Protein AF-A0A7U6Y759-F1 (afdb_monomer)

pLDDT: mean 89.54, std 17.44, range [40.69, 98.81]

Radius of gyration: 24.82 Å; Cα contacts (8 Å, |Δi|>4): 149; chains: 1; bounding box: 99×31×40 Å

Secondary structure (DSSP, 8-state):
---------S-----------------HHHHHHHHHHHHHHHHHHHHHHHHHHTTSS---HHHHHHHHHHHHHHTTHHHHT--TT-TT-TT--B-THHHHSHHHHHHHHHHHHHHHHHHHHHHHTT-HHHHHHHHHHHHHHHHHHHHHHB--

Nearest PDB structures (foldseek):
  5jua-assembly1_A  TM=9.247E-01  e=4.746E-09  Achromobacter xylosoxidans
  5jli-assembly1_A  TM=9.250E-01  e=5.503E-09  Achromobacter xylosoxidans
  2j8w-assembly1_A  TM=9.504E-01  e=2.670E-08  Rubrivivax gelatinosus
  1mqv-assembly1_A  TM=7.682E-01  e=1.341E-05  Rhodopseudomonas palustris
  1mqv-assembly2_B  TM=7.771E-01  e=1.716E-05  Rhodopseudomonas palustris

Solvent-accessible surface area (backbone atoms only — not comparable to full-atom values): 8706 Å² total; per-residue (Å²): 132,90,80,80,87,82,93,79,88,75,90,85,78,97,76,79,79,76,79,64,79,76,70,75,75,72,52,56,66,58,46,48,52,51,34,52,49,54,54,48,52,42,47,67,26,45,47,58,56,44,31,36,54,71,71,76,35,92,74,55,52,68,58,41,23,55,27,19,53,51,27,40,68,49,40,72,52,68,61,66,54,63,55,89,93,55,66,78,35,81,96,56,52,59,39,61,50,46,76,78,36,50,67,61,45,49,51,42,44,50,50,29,35,54,29,34,40,56,27,17,52,24,19,65,70,53,33,64,68,50,30,42,66,29,43,59,55,30,53,48,30,52,48,60,43,37,73,73,32,36,60,133

Sequence (152 aa):
MRRSLKAALAASLLAAIASAPAQAQQKPDEVLALRKGVFQVIKSSFGPMAGFADGKVQLDAARIAVLGARLSAVAPMAGEVFPAGSEKVEGSKAKPEIWSKPDDFKAKMTAFQTAAAKLADAAKAGNLDGVKAAVPDVGKACKACHDDFKEK

Mean predicted aligned error: 8.56 Å

Structure (mmCIF, N/CA/C/O backbone):
data_AF-A0A7U6Y759-F1
#
_entry.id   AF-A0A7U6Y759-F1
#
loop_
_atom_site.group_PDB
_atom_site.id
_atom_site.type_symbol
_atom_site.label_atom_id
_atom_site.label_alt_id
_atom_site.label_comp_id
_atom_site.label_asym_id
_atom_site.label_entity_id
_atom_site.label_seq_id
_atom_site.pdbx_PDB_ins_code
_atom_site.Cartn_x
_atom_site.Cartn_y
_atom_site.Cartn_z
_atom_site.occupancy
_atom_site.B_iso_or_equiv
_atom_site.auth_seq_id
_atom_site.auth_comp_id
_atom_site.auth_asym_id
_atom_site.auth_atom_id
_atom_site.pdbx_PDB_model_num
ATOM 1 N N . MET A 1 1 ? 79.859 -17.947 -15.661 1.00 40.69 1 MET A N 1
ATOM 2 C CA . MET A 1 1 ? 78.907 -16.915 -16.141 1.00 40.69 1 MET A CA 1
ATOM 3 C C . MET A 1 1 ? 77.611 -17.629 -16.510 1.00 40.69 1 MET A C 1
ATOM 5 O O . MET A 1 1 ? 77.650 -18.484 -17.374 1.00 40.69 1 MET A O 1
ATOM 9 N N . ARG A 1 2 ? 76.561 -17.554 -15.674 1.00 48.16 2 ARG A N 1
ATOM 10 C CA . ARG A 1 2 ? 75.369 -16.693 -15.887 1.00 48.16 2 ARG A CA 1
ATOM 11 C C . ARG A 1 2 ? 74.810 -16.913 -17.306 1.00 48.16 2 ARG A C 1
ATOM 13 O O . ARG A 1 2 ? 75.434 -16.457 -18.249 1.00 48.16 2 ARG A O 1
ATOM 20 N N . ARG A 1 3 ? 73.678 -17.583 -17.533 1.00 49.34 3 ARG A N 1
ATOM 21 C CA . ARG A 1 3 ? 72.304 -17.267 -17.085 1.00 49.34 3 ARG A CA 1
ATOM 22 C C . ARG A 1 3 ? 71.480 -18.567 -17.219 1.00 49.34 3 ARG A C 1
ATOM 24 O O . ARG A 1 3 ? 71.351 -19.078 -18.319 1.00 49.34 3 ARG A O 1
ATOM 31 N N . SER A 1 4 ? 71.147 -19.288 -16.152 1.00 47.22 4 SER A N 1
ATOM 32 C CA . SER A 1 4 ? 69.980 -19.088 -15.277 1.00 47.22 4 SER A CA 1
ATOM 33 C C . SER A 1 4 ? 68.654 -18.914 -16.024 1.00 47.22 4 SER A C 1
ATOM 35 O O . SER A 1 4 ? 68.396 -17.843 -16.562 1.00 47.22 4 SER A O 1
ATOM 37 N N . LEU A 1 5 ? 67.838 -19.973 -15.939 1.00 54.25 5 LEU A N 1
ATOM 38 C CA . LEU A 1 5 ? 66.380 -19.994 -15.782 1.00 54.25 5 LEU A CA 1
ATOM 39 C C . LEU A 1 5 ? 65.560 -19.092 -16.714 1.00 54.25 5 LEU A C 1
ATOM 41 O O . LEU A 1 5 ? 65.549 -17.877 -16.538 1.00 54.25 5 LEU A O 1
ATOM 45 N N . LYS A 1 6 ? 64.756 -19.724 -17.581 1.00 42.53 6 LYS A N 1
ATOM 46 C CA . LYS A 1 6 ? 63.322 -19.420 -17.806 1.00 42.53 6 LYS A CA 1
ATOM 47 C C . LYS A 1 6 ? 62.734 -20.376 -18.856 1.00 42.53 6 LYS A C 1
ATOM 49 O O . LYS A 1 6 ? 62.233 -19.972 -19.897 1.00 42.53 6 LYS A O 1
ATOM 54 N N . ALA A 1 7 ? 62.805 -21.672 -18.563 1.00 50.38 7 ALA A N 1
ATOM 55 C CA . ALA A 1 7 ? 61.869 -22.644 -19.113 1.00 50.38 7 ALA A CA 1
ATOM 56 C C . ALA A 1 7 ? 60.654 -22.653 -18.176 1.00 50.38 7 ALA A C 1
ATOM 58 O O . ALA A 1 7 ? 60.738 -23.253 -17.113 1.00 50.38 7 ALA A O 1
ATOM 59 N N . ALA A 1 8 ? 59.621 -21.871 -18.507 1.00 50.75 8 ALA A N 1
ATOM 60 C CA . ALA A 1 8 ? 58.241 -21.943 -17.996 1.00 50.75 8 ALA A CA 1
ATOM 61 C C . ALA A 1 8 ? 57.543 -20.598 -18.258 1.00 50.75 8 ALA A C 1
ATOM 63 O O . ALA A 1 8 ? 57.490 -19.735 -17.386 1.00 50.75 8 ALA A O 1
ATOM 64 N N . LEU A 1 9 ? 57.031 -20.393 -19.471 1.00 47.44 9 LEU A N 1
ATOM 65 C CA . LEU A 1 9 ? 55.961 -19.415 -19.698 1.00 47.44 9 LEU A CA 1
ATOM 66 C C . LEU A 1 9 ? 55.103 -19.834 -20.898 1.00 47.44 9 LEU A C 1
ATOM 68 O O . LEU A 1 9 ? 54.843 -19.062 -21.812 1.00 47.44 9 LEU A O 1
ATOM 72 N N . ALA A 1 10 ? 54.701 -21.103 -20.902 1.00 51.41 10 ALA A N 1
ATOM 73 C CA . ALA A 1 10 ? 53.591 -21.591 -21.702 1.00 51.41 10 ALA A CA 1
ATOM 74 C C . ALA A 1 10 ? 52.491 -22.017 -20.723 1.00 51.41 10 ALA A C 1
ATOM 76 O O . ALA A 1 10 ? 52.774 -22.729 -19.764 1.00 51.41 10 ALA A O 1
ATOM 77 N N . ALA A 1 11 ? 51.263 -21.565 -20.983 1.00 51.69 11 ALA A N 1
ATOM 78 C CA . ALA A 1 11 ? 50.033 -21.886 -20.259 1.00 51.69 11 ALA A CA 1
ATOM 79 C C . ALA A 1 11 ? 49.916 -21.312 -18.834 1.00 51.69 11 ALA A C 1
ATOM 81 O O . ALA A 1 11 ? 50.161 -21.980 -17.834 1.00 51.69 11 ALA A O 1
ATOM 82 N N . SER A 1 12 ? 49.438 -20.073 -18.718 1.00 49.69 12 SER A N 1
ATOM 83 C CA . SER A 1 12 ? 48.828 -19.601 -17.471 1.00 49.69 12 SER A CA 1
ATOM 84 C C . SER A 1 12 ? 47.677 -18.638 -17.764 1.00 49.69 12 SER A C 1
ATOM 86 O O . SER A 1 12 ? 47.889 -17.474 -18.081 1.00 49.69 12 SER A O 1
ATOM 88 N N . LEU A 1 13 ? 46.466 -19.184 -17.615 1.00 52.00 13 LEU A N 1
ATOM 89 C CA . LEU A 1 13 ? 45.195 -18.511 -17.335 1.00 52.00 13 LEU A CA 1
ATOM 90 C C . LEU A 1 13 ? 44.494 -17.738 -18.472 1.00 52.00 13 LEU A C 1
ATOM 92 O O . LEU A 1 13 ? 44.206 -16.550 -18.365 1.00 52.00 13 LEU A O 1
ATOM 96 N N . LEU A 1 14 ? 44.006 -18.490 -19.466 1.00 52.94 14 LEU A N 1
ATOM 97 C CA . LEU A 1 14 ? 42.590 -18.359 -19.833 1.00 52.94 14 LEU A CA 1
ATOM 98 C C . LEU A 1 14 ? 41.749 -18.991 -18.710 1.00 52.94 14 LEU A C 1
ATOM 100 O O . LEU A 1 14 ? 41.559 -20.201 -18.722 1.00 52.94 14 LEU A O 1
ATOM 104 N N . ALA A 1 15 ? 41.292 -18.208 -17.730 1.00 54.22 15 ALA A N 1
ATOM 105 C CA . ALA A 1 15 ? 40.165 -18.559 -16.849 1.00 54.22 15 ALA A CA 1
ATOM 106 C C . ALA A 1 15 ? 39.832 -17.386 -15.912 1.00 54.22 15 ALA A C 1
ATOM 108 O O . ALA A 1 15 ? 40.016 -17.456 -14.702 1.00 54.22 15 ALA A O 1
ATOM 109 N N . ALA A 1 16 ? 39.335 -16.291 -16.476 1.00 51.22 16 ALA A N 1
ATOM 110 C CA . ALA A 1 16 ? 38.547 -15.325 -15.719 1.00 51.22 16 ALA A CA 1
ATOM 111 C C . ALA A 1 16 ? 37.234 -15.092 -16.467 1.00 51.22 16 ALA A C 1
ATOM 113 O O . ALA A 1 16 ? 36.881 -13.975 -16.830 1.00 51.22 16 ALA A O 1
ATOM 114 N N . ILE A 1 17 ? 36.515 -16.185 -16.740 1.00 57.31 17 ILE A N 1
ATOM 115 C CA . ILE A 1 17 ? 35.074 -16.078 -16.936 1.00 57.31 17 ILE A CA 1
ATOM 116 C C . ILE A 1 17 ? 34.565 -15.769 -15.538 1.00 57.31 17 ILE A C 1
ATOM 118 O O . ILE A 1 17 ? 34.546 -16.646 -14.677 1.00 57.31 17 ILE A O 1
ATOM 122 N N . ALA A 1 18 ? 34.290 -14.494 -15.285 1.00 51.53 18 ALA A N 1
ATOM 123 C CA . ALA A 1 18 ? 33.624 -14.069 -14.077 1.00 51.53 18 ALA A CA 1
ATOM 124 C C . ALA A 1 18 ? 32.368 -14.930 -13.922 1.00 51.53 18 ALA A C 1
ATOM 126 O O . ALA A 1 18 ? 31.414 -14.802 -14.689 1.00 51.53 18 ALA A O 1
ATOM 127 N N . SER A 1 19 ? 32.378 -15.827 -12.941 1.00 51.31 19 SER A N 1
ATOM 128 C CA . SER A 1 19 ? 31.174 -16.406 -12.373 1.00 51.31 19 SER A CA 1
ATOM 129 C C . SER A 1 19 ? 30.453 -15.262 -11.664 1.00 51.31 19 SER A C 1
ATOM 131 O O . SER A 1 19 ? 30.490 -15.127 -10.444 1.00 51.31 19 SER A O 1
ATOM 133 N N . ALA A 1 20 ? 29.817 -14.387 -12.450 1.00 52.94 20 ALA A N 1
ATOM 134 C CA . ALA A 1 20 ? 28.669 -13.665 -11.947 1.00 52.94 20 ALA A CA 1
ATOM 135 C C . ALA A 1 20 ? 27.734 -14.750 -11.401 1.00 52.94 20 ALA A C 1
ATOM 137 O O . ALA A 1 20 ? 27.512 -15.746 -12.104 1.00 52.94 20 ALA A O 1
ATOM 138 N N . PRO A 1 21 ? 27.240 -14.640 -10.157 1.00 47.56 21 PRO A N 1
ATOM 139 C CA . PRO A 1 21 ? 26.191 -15.538 -9.729 1.00 47.56 21 PRO A CA 1
ATOM 140 C C . PRO A 1 21 ? 25.096 -15.396 -10.779 1.00 47.56 21 PRO A C 1
ATOM 142 O O . PRO A 1 21 ? 24.590 -14.298 -11.012 1.00 47.56 21 PRO A O 1
ATOM 145 N N . ALA A 1 22 ? 24.794 -16.489 -11.475 1.00 45.03 22 ALA A N 1
ATOM 146 C CA . ALA A 1 22 ? 23.586 -16.574 -12.258 1.00 45.03 22 ALA A CA 1
ATOM 147 C C . ALA A 1 22 ? 22.454 -16.427 -11.241 1.00 45.03 22 ALA A C 1
ATOM 149 O O . ALA A 1 22 ? 22.015 -17.407 -10.642 1.00 45.03 22 ALA A O 1
ATOM 150 N N . GLN A 1 23 ? 22.025 -15.190 -10.970 1.00 51.03 23 GLN A N 1
ATOM 151 C CA . GLN A 1 23 ? 20.678 -14.961 -10.487 1.00 51.03 23 GLN A CA 1
ATOM 152 C C . GLN A 1 23 ? 19.828 -15.635 -11.547 1.00 51.03 23 GLN A C 1
ATOM 154 O O . GLN A 1 23 ? 19.795 -15.167 -12.683 1.00 51.03 23 GLN A O 1
ATOM 159 N N . ALA A 1 24 ? 19.283 -16.808 -11.224 1.00 57.31 24 ALA A N 1
ATOM 160 C CA . ALA A 1 24 ? 18.374 -17.505 -12.107 1.00 57.31 24 ALA A CA 1
ATOM 161 C C . ALA A 1 24 ? 17.326 -16.470 -12.515 1.00 57.31 24 ALA A C 1
ATOM 163 O O . ALA A 1 24 ? 16.571 -15.996 -11.664 1.00 57.31 24 ALA A O 1
ATOM 164 N N . GLN A 1 25 ? 17.386 -16.023 -13.772 1.00 66.06 25 GLN A N 1
ATOM 165 C CA . GLN A 1 25 ? 16.494 -14.999 -14.288 1.00 66.06 25 GLN A CA 1
ATOM 166 C C . GLN A 1 25 ? 15.090 -15.562 -14.077 1.00 66.06 25 GLN A C 1
ATOM 168 O O . GLN A 1 25 ? 14.756 -16.589 -14.675 1.00 66.06 25 GLN A O 1
ATOM 173 N N . GLN A 1 26 ? 14.319 -14.981 -13.150 1.00 75.69 26 GLN A N 1
ATOM 174 C CA . GLN A 1 26 ? 12.981 -15.488 -12.857 1.00 75.69 26 GLN A CA 1
ATOM 175 C C . GLN A 1 26 ? 12.198 -15.539 -14.161 1.00 75.69 26 GLN A C 1
ATOM 177 O O . GLN A 1 26 ? 12.278 -14.607 -14.971 1.00 75.69 26 GLN A O 1
ATOM 182 N N . LYS A 1 27 ? 11.461 -16.630 -14.382 1.00 88.56 27 LYS A N 1
ATOM 183 C CA . LYS A 1 27 ? 10.707 -16.739 -15.625 1.00 88.56 27 LYS A CA 1
ATOM 184 C C . LYS A 1 27 ? 9.655 -15.619 -15.672 1.00 88.56 27 LYS A C 1
ATOM 186 O O . LYS A 1 27 ? 9.084 -15.284 -14.629 1.00 88.56 27 LYS A O 1
ATOM 191 N N . PRO A 1 28 ? 9.392 -15.000 -16.838 1.00 90.81 28 PRO A N 1
ATOM 192 C CA . PRO A 1 28 ? 8.452 -13.880 -16.927 1.00 90.81 28 PRO A CA 1
ATOM 193 C C . PRO A 1 28 ? 7.060 -14.177 -16.341 1.00 90.81 28 PRO A C 1
ATOM 195 O O . PRO A 1 28 ? 6.452 -13.307 -15.717 1.00 90.81 28 PRO A O 1
ATOM 198 N N . ASP A 1 29 ? 6.573 -15.408 -16.492 1.00 92.62 29 ASP A N 1
ATOM 199 C CA . ASP A 1 29 ? 5.314 -15.894 -15.923 1.00 92.62 29 ASP A CA 1
ATOM 200 C C . ASP A 1 29 ? 5.347 -15.971 -14.389 1.00 92.62 29 ASP A C 1
ATOM 202 O O . ASP A 1 29 ? 4.395 -15.539 -13.736 1.00 92.62 29 ASP A O 1
ATOM 206 N N . GLU A 1 30 ? 6.454 -16.429 -13.800 1.00 94.81 30 GLU A N 1
ATOM 207 C CA . GLU A 1 30 ? 6.662 -16.443 -12.346 1.00 94.81 30 GLU A CA 1
ATOM 208 C C . GLU A 1 30 ? 6.689 -15.014 -11.773 1.00 94.81 30 GLU A C 1
ATOM 210 O O . GLU A 1 30 ? 6.051 -14.741 -10.751 1.00 94.81 30 GLU A O 1
ATOM 215 N N . VAL A 1 31 ? 7.348 -14.073 -12.463 1.00 95.62 31 VAL A N 1
ATOM 216 C CA . VAL A 1 31 ? 7.357 -12.647 -12.082 1.00 95.62 31 VAL A CA 1
ATOM 217 C C . VAL A 1 31 ? 5.944 -12.067 -12.118 1.00 95.62 31 VAL A C 1
ATOM 219 O O . VAL A 1 31 ? 5.517 -11.390 -11.177 1.00 95.62 31 VAL A O 1
ATOM 222 N N . LEU A 1 32 ? 5.189 -12.342 -13.187 1.00 96.75 32 LEU A N 1
ATOM 223 C CA . LEU A 1 32 ? 3.812 -11.873 -13.317 1.00 96.75 32 LEU A CA 1
ATOM 224 C C . LEU A 1 32 ? 2.914 -12.435 -12.213 1.00 96.75 32 LEU A C 1
ATOM 226 O O . LEU A 1 32 ? 2.118 -11.690 -11.629 1.00 96.75 32 LEU A O 1
ATOM 230 N N . ALA A 1 33 ? 3.029 -13.737 -11.947 1.00 97.19 33 ALA A N 1
ATOM 231 C CA . ALA A 1 33 ? 2.245 -14.435 -10.941 1.00 97.19 33 ALA A CA 1
ATOM 232 C C . ALA A 1 33 ? 2.517 -13.869 -9.545 1.00 97.19 33 ALA A C 1
ATOM 234 O O . ALA A 1 33 ? 1.572 -13.519 -8.835 1.00 97.19 33 ALA A O 1
ATOM 235 N N . LEU A 1 34 ? 3.791 -13.691 -9.183 1.00 97.00 34 LEU A N 1
ATOM 236 C CA . LEU A 1 34 ? 4.181 -13.124 -7.895 1.00 97.00 34 LEU A CA 1
ATOM 237 C C . LEU A 1 34 ? 3.674 -11.685 -7.737 1.00 97.00 34 LEU A C 1
ATOM 239 O O . LEU A 1 34 ? 3.031 -11.368 -6.734 1.00 97.00 34 LEU A O 1
ATOM 243 N N . ARG A 1 35 ? 3.878 -10.831 -8.750 1.00 97.19 35 ARG A N 1
ATOM 244 C CA . ARG A 1 35 ? 3.386 -9.444 -8.754 1.00 97.19 35 ARG A CA 1
ATOM 245 C C . ARG A 1 35 ? 1.878 -9.388 -8.534 1.00 97.19 35 ARG A C 1
ATOM 247 O O . ARG A 1 35 ? 1.406 -8.691 -7.636 1.00 97.19 35 ARG A O 1
ATOM 254 N N . LYS A 1 36 ? 1.107 -10.138 -9.328 1.00 97.69 36 LYS A N 1
ATOM 255 C CA . LYS A 1 36 ? -0.359 -10.185 -9.205 1.00 97.69 36 LYS A CA 1
ATOM 256 C C . LYS A 1 36 ? -0.791 -10.744 -7.851 1.00 97.69 36 LYS A C 1
ATOM 258 O O . LYS A 1 36 ? -1.707 -10.190 -7.251 1.00 97.69 36 LYS A O 1
ATOM 263 N N . GLY A 1 37 ? -0.122 -11.783 -7.355 1.00 98.38 37 GLY A N 1
ATOM 264 C CA . GLY A 1 37 ? -0.398 -12.392 -6.056 1.00 98.38 37 GLY A CA 1
ATOM 265 C C . GLY A 1 37 ? -0.234 -11.405 -4.901 1.00 98.38 37 GLY A C 1
ATOM 266 O O . GLY A 1 37 ? -1.172 -11.205 -4.130 1.00 98.38 37 GLY A O 1
ATOM 267 N N . VAL A 1 38 ? 0.911 -10.721 -4.828 1.00 98.50 38 VAL A N 1
ATOM 268 C CA . VAL A 1 38 ? 1.195 -9.715 -3.789 1.00 98.50 38 VAL A CA 1
ATOM 269 C C . VAL A 1 38 ? 0.148 -8.599 -3.802 1.00 98.50 38 VAL A C 1
ATOM 271 O O . VAL A 1 38 ? -0.482 -8.328 -2.776 1.00 98.50 38 VAL A O 1
ATOM 274 N N . PHE A 1 39 ? -0.133 -8.002 -4.965 1.00 98.56 39 PHE A N 1
ATOM 275 C CA . PHE A 1 39 ? -1.144 -6.943 -5.055 1.00 98.56 39 PHE A CA 1
ATOM 276 C C . PHE A 1 39 ? -2.574 -7.437 -4.804 1.00 98.56 39 PHE A C 1
ATOM 278 O O . PHE A 1 39 ? -3.397 -6.679 -4.287 1.00 98.56 39 PHE A O 1
ATOM 285 N N . GLN A 1 40 ? -2.884 -8.699 -5.104 1.00 98.56 40 GLN A N 1
ATOM 286 C CA . GLN A 1 40 ? -4.179 -9.290 -4.777 1.00 98.56 40 GLN A CA 1
ATOM 287 C C . GLN A 1 40 ? -4.356 -9.442 -3.261 1.00 98.56 40 GLN A C 1
ATOM 289 O O . GLN A 1 40 ? -5.425 -9.119 -2.738 1.00 98.56 40 GLN A O 1
ATOM 294 N N . VAL A 1 41 ? -3.314 -9.861 -2.535 1.00 98.56 41 VAL A N 1
ATOM 295 C CA . VAL A 1 41 ? -3.345 -9.932 -1.065 1.00 98.56 41 VAL A CA 1
ATOM 296 C C . VAL A 1 41 ? -3.490 -8.534 -0.462 1.00 98.56 41 VAL A C 1
ATOM 298 O O . VAL A 1 41 ? -4.373 -8.341 0.380 1.00 98.56 41 VAL A O 1
ATOM 301 N N . ILE A 1 42 ? -2.723 -7.548 -0.947 1.00 98.75 42 ILE A N 1
ATOM 302 C CA . ILE A 1 42 ? -2.859 -6.131 -0.557 1.00 98.75 42 ILE A CA 1
ATOM 303 C C . ILE A 1 42 ? -4.306 -5.667 -0.746 1.00 98.75 42 ILE A C 1
ATOM 305 O O . ILE A 1 42 ? -4.937 -5.202 0.204 1.00 98.75 42 ILE A O 1
ATOM 309 N N . LYS A 1 43 ? -4.870 -5.859 -1.945 1.00 98.62 43 LYS A N 1
ATOM 31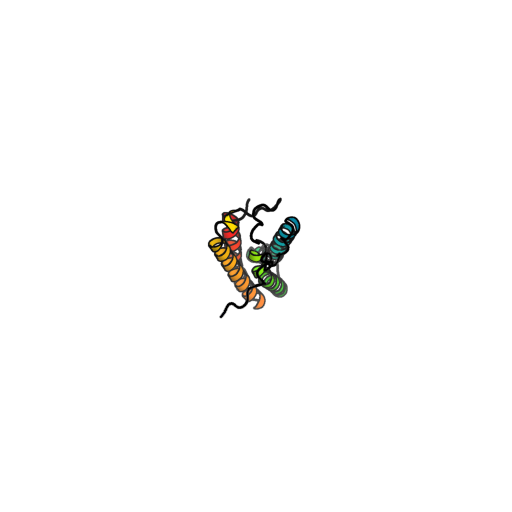0 C CA . LYS A 1 43 ? -6.248 -5.470 -2.271 1.00 98.62 43 LYS A CA 1
ATOM 311 C C . LYS A 1 43 ? -7.267 -6.152 -1.358 1.00 98.62 43 LYS A C 1
ATOM 313 O O . LYS A 1 43 ? -8.179 -5.490 -0.873 1.00 98.62 43 LYS A O 1
ATOM 318 N N . SER A 1 44 ? -7.123 -7.455 -1.122 1.00 98.56 44 SER A N 1
ATOM 319 C CA . SER A 1 44 ? -8.053 -8.226 -0.284 1.00 98.56 44 SER A CA 1
ATOM 320 C C . SER A 1 44 ? -7.990 -7.845 1.199 1.00 98.56 44 SER A C 1
ATOM 322 O O . SER A 1 44 ? -8.981 -7.994 1.911 1.00 98.56 44 SER A O 1
ATOM 324 N N . SER A 1 45 ? -6.845 -7.330 1.653 1.00 98.69 45 SER A N 1
ATOM 325 C CA . SER A 1 45 ? -6.643 -6.875 3.029 1.00 98.69 45 SER A CA 1
ATOM 326 C C . SER A 1 45 ? -7.157 -5.446 3.212 1.00 98.69 45 SER A C 1
ATOM 328 O O . SER A 1 45 ? -7.911 -5.168 4.138 1.00 98.69 45 SER A O 1
ATOM 330 N N . PHE A 1 46 ? -6.812 -4.545 2.291 1.00 98.81 46 PHE A N 1
ATOM 331 C CA . PHE A 1 46 ? -7.201 -3.137 2.354 1.00 98.81 46 PHE A CA 1
ATOM 332 C C . PHE A 1 46 ? -8.671 -2.889 1.990 1.00 98.81 46 PHE A C 1
ATOM 334 O O . PHE A 1 46 ? -9.347 -2.115 2.662 1.00 98.81 46 PHE A O 1
ATOM 341 N N . GLY A 1 47 ? -9.185 -3.551 0.950 1.00 98.62 47 GLY A N 1
ATOM 342 C CA . GLY A 1 47 ? -10.510 -3.285 0.381 1.00 98.62 47 GLY A CA 1
ATOM 343 C C . GLY A 1 47 ? -11.658 -3.289 1.399 1.00 98.62 47 GLY A C 1
ATOM 344 O O . GLY A 1 47 ? -12.427 -2.329 1.420 1.00 98.62 47 GLY A O 1
ATOM 345 N N . PRO A 1 48 ? -11.778 -4.299 2.282 1.00 98.62 48 PRO A N 1
ATOM 346 C CA . PRO A 1 48 ? -12.814 -4.300 3.312 1.00 98.62 48 PRO A CA 1
ATOM 347 C C . PRO A 1 48 ? -12.648 -3.174 4.342 1.00 98.62 48 PRO A C 1
ATOM 349 O O . PRO A 1 48 ? -13.648 -2.598 4.757 1.00 98.62 48 PRO A O 1
ATOM 352 N N . MET A 1 49 ? -11.412 -2.819 4.723 1.00 98.62 49 MET A N 1
ATOM 353 C CA . MET A 1 49 ? -11.161 -1.685 5.628 1.00 98.62 49 MET A CA 1
ATOM 354 C C . MET A 1 49 ? -11.561 -0.355 4.980 1.00 98.62 49 MET A C 1
ATOM 356 O O . MET A 1 49 ? -12.132 0.504 5.646 1.00 98.62 49 MET A O 1
ATOM 360 N N . ALA A 1 50 ? -11.328 -0.208 3.673 1.00 98.56 50 ALA A N 1
ATOM 361 C CA . ALA A 1 50 ? -11.809 0.943 2.918 1.00 98.56 50 ALA A CA 1
ATOM 362 C C . ALA A 1 50 ? -13.343 0.979 2.837 1.00 98.56 50 ALA A C 1
ATOM 364 O O . ALA A 1 50 ? -13.950 2.013 3.088 1.00 98.56 50 ALA A O 1
ATOM 365 N N . GLY A 1 51 ? -13.982 -0.166 2.576 1.00 98.56 51 GLY A N 1
ATOM 366 C CA . GLY A 1 51 ? -15.440 -0.288 2.617 1.00 98.56 51 GLY A CA 1
ATOM 367 C C . GLY A 1 51 ? -16.034 0.047 3.989 1.00 98.56 51 GLY A C 1
ATOM 368 O O . GLY A 1 51 ? -17.106 0.641 4.054 1.00 98.56 51 GLY A O 1
ATOM 369 N N . PHE A 1 52 ? -15.332 -0.286 5.073 1.00 98.25 52 PHE A N 1
ATOM 370 C CA . PHE A 1 52 ? -15.702 0.107 6.433 1.00 98.25 52 PHE A CA 1
ATOM 371 C C . PHE A 1 52 ? -15.577 1.614 6.660 1.00 98.25 52 PHE A C 1
ATOM 373 O O . PHE A 1 52 ? -16.497 2.226 7.200 1.00 98.25 52 PHE A O 1
ATOM 380 N N . ALA A 1 53 ? -14.483 2.229 6.205 1.00 98.00 53 ALA A N 1
ATOM 381 C CA . ALA A 1 53 ? -14.315 3.678 6.284 1.00 98.00 53 ALA A CA 1
ATOM 382 C C . ALA A 1 53 ? -15.404 4.443 5.518 1.00 98.00 53 ALA A C 1
ATOM 384 O O . ALA A 1 53 ? -15.887 5.466 5.996 1.00 98.00 53 ALA A O 1
ATOM 385 N N . ASP A 1 54 ? -15.845 3.889 4.389 1.00 97.38 54 ASP A N 1
ATOM 386 C CA . ASP A 1 54 ? -16.942 4.405 3.568 1.00 97.38 54 ASP A CA 1
ATOM 387 C C . ASP A 1 54 ? -18.349 4.088 4.122 1.00 97.38 54 ASP A C 1
ATOM 389 O O . ASP A 1 54 ? -19.345 4.467 3.506 1.00 97.38 54 ASP A O 1
ATOM 393 N N . GLY A 1 55 ? -18.470 3.337 5.224 1.00 97.19 55 GLY A N 1
ATOM 394 C CA . GLY A 1 55 ? -19.760 2.902 5.783 1.00 97.19 55 GLY A CA 1
ATOM 395 C C . GLY A 1 55 ? -20.511 1.850 4.951 1.00 97.19 55 GLY A C 1
ATOM 396 O O . GLY A 1 55 ? -21.684 1.586 5.202 1.00 97.19 55 GLY A O 1
ATOM 397 N N . LYS A 1 56 ? -19.856 1.239 3.956 1.00 97.75 56 LYS A N 1
ATOM 398 C CA . LYS A 1 56 ? -20.433 0.226 3.047 1.00 97.75 56 LYS A CA 1
ATOM 399 C C . LYS A 1 56 ? -20.266 -1.205 3.553 1.00 97.75 56 LYS A C 1
ATOM 401 O O . LYS A 1 56 ? -20.954 -2.107 3.082 1.00 97.75 56 LYS A O 1
ATOM 406 N N . VAL A 1 57 ? -19.315 -1.433 4.456 1.00 96.69 57 VAL A N 1
ATOM 407 C CA . VAL A 1 57 ? -18.990 -2.753 5.008 1.00 96.69 57 VAL A CA 1
ATOM 408 C C . VAL A 1 57 ? -18.958 -2.655 6.524 1.00 96.69 57 VAL A C 1
ATOM 410 O O . VAL A 1 57 ? -18.248 -1.823 7.077 1.00 96.69 57 VAL A O 1
ATOM 413 N N . GLN A 1 58 ? -19.672 -3.549 7.199 1.00 95.81 58 GLN A N 1
ATOM 414 C CA . GLN A 1 58 ? -19.595 -3.669 8.650 1.00 95.81 58 GLN A CA 1
ATOM 415 C C . GLN A 1 58 ? -18.456 -4.620 9.019 1.00 95.81 58 GLN A C 1
ATOM 417 O O . GLN A 1 58 ? -18.423 -5.759 8.553 1.00 95.81 58 GLN A O 1
ATOM 422 N N . LEU A 1 59 ? -17.523 -4.152 9.847 1.00 95.75 59 LEU A N 1
ATOM 423 C CA . LEU A 1 59 ? -16.426 -4.947 10.392 1.00 95.75 59 LEU A CA 1
ATOM 424 C C . LEU A 1 59 ? -16.298 -4.666 11.886 1.00 95.75 59 LEU A C 1
ATOM 426 O O . LEU A 1 59 ? -16.399 -3.517 12.313 1.00 95.75 59 LEU A O 1
ATOM 430 N N . ASP A 1 60 ? -16.036 -5.709 12.664 1.00 96.12 60 ASP A N 1
ATOM 431 C CA . ASP A 1 60 ? -15.625 -5.551 14.054 1.00 96.12 60 ASP A CA 1
ATOM 432 C C . ASP A 1 60 ? -14.116 -5.247 14.163 1.00 96.12 60 ASP A C 1
ATOM 434 O O . ASP A 1 60 ? -13.340 -5.369 13.204 1.00 96.12 60 ASP A O 1
ATOM 438 N N . ALA A 1 61 ? -13.692 -4.838 15.362 1.00 97.25 61 ALA A N 1
ATOM 439 C CA . ALA A 1 61 ? -12.298 -4.506 15.642 1.00 97.25 61 ALA A CA 1
ATOM 440 C C . ALA A 1 61 ? -11.352 -5.702 15.435 1.00 97.25 61 ALA A C 1
ATOM 442 O O . ALA A 1 61 ? -10.235 -5.522 14.952 1.00 97.25 61 ALA A O 1
ATOM 443 N N . ALA A 1 62 ? -11.798 -6.927 15.735 1.00 97.88 62 ALA A N 1
ATOM 444 C CA . ALA A 1 62 ? -10.986 -8.130 15.568 1.00 97.88 62 ALA A CA 1
ATOM 445 C C . ALA A 1 62 ? -10.682 -8.396 14.086 1.00 97.88 62 ALA A C 1
ATOM 447 O O . ALA A 1 62 ? -9.541 -8.674 13.705 1.00 97.88 62 ALA A O 1
ATOM 448 N N . ARG A 1 63 ? -11.685 -8.252 13.217 1.00 98.25 63 ARG A N 1
ATOM 449 C CA . ARG A 1 63 ? -11.532 -8.434 11.779 1.00 98.25 63 ARG A CA 1
ATOM 450 C C . ARG A 1 63 ? -10.661 -7.345 11.169 1.00 98.25 63 ARG A C 1
ATOM 452 O O . ARG A 1 63 ? -9.814 -7.662 10.333 1.00 98.25 63 ARG A O 1
ATOM 459 N N . ILE A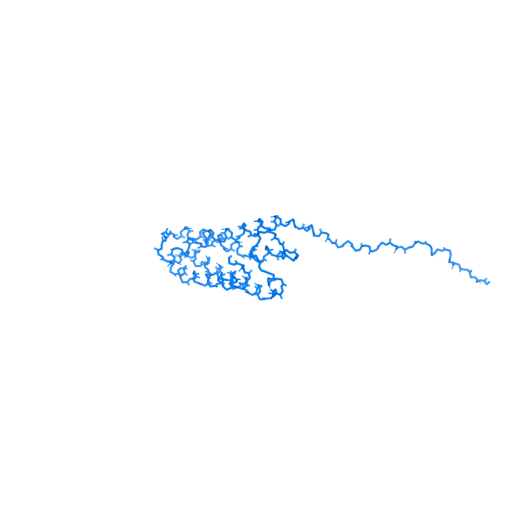 1 64 ? -10.831 -6.098 11.599 1.00 98.38 64 ILE A N 1
ATOM 460 C CA . ILE A 1 64 ? -9.978 -4.978 11.188 1.00 98.38 64 ILE A CA 1
ATOM 461 C C . ILE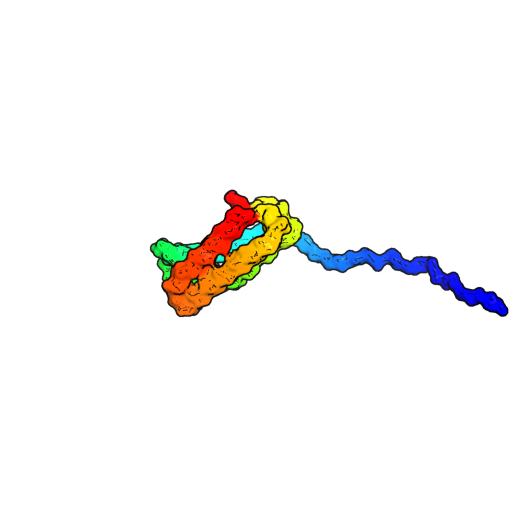 A 1 64 ? -8.522 -5.217 11.603 1.00 98.38 64 ILE A C 1
ATOM 463 O O . ILE A 1 64 ? -7.636 -5.066 10.765 1.00 98.38 64 ILE A O 1
ATOM 467 N N . ALA A 1 65 ? -8.263 -5.685 12.826 1.00 98.62 65 ALA A N 1
ATOM 468 C CA . ALA A 1 65 ? -6.912 -6.022 13.278 1.00 98.62 65 ALA A CA 1
ATOM 469 C C . ALA A 1 65 ? -6.256 -7.107 12.402 1.00 98.62 65 ALA A C 1
ATOM 471 O O . ALA A 1 65 ? -5.104 -6.958 11.991 1.00 98.62 65 ALA A O 1
ATOM 472 N N . VAL A 1 66 ? -6.998 -8.162 12.034 1.00 98.69 66 VAL A N 1
ATOM 473 C CA . VAL A 1 66 ? -6.505 -9.211 11.119 1.00 98.69 66 VAL A CA 1
ATOM 474 C C . VAL A 1 66 ? -6.163 -8.646 9.738 1.00 98.69 66 VAL A C 1
ATOM 476 O O . VAL A 1 66 ? -5.145 -9.014 9.152 1.00 98.69 66 VAL A O 1
ATOM 479 N N . LEU A 1 67 ? -7.011 -7.774 9.192 1.00 98.75 67 LEU A N 1
ATOM 480 C CA . LEU A 1 67 ? -6.791 -7.159 7.881 1.00 98.75 67 LEU A CA 1
ATOM 481 C C . LEU A 1 67 ? -5.602 -6.191 7.899 1.0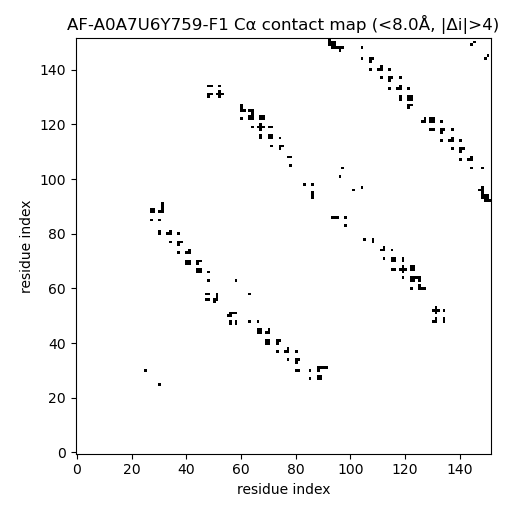0 98.75 67 LEU A C 1
ATOM 483 O O . LEU A 1 67 ? -4.776 -6.235 6.988 1.00 98.75 67 LEU A O 1
ATOM 487 N N . GLY A 1 68 ? -5.480 -5.380 8.952 1.00 98.69 68 GLY A N 1
ATOM 488 C CA . GLY A 1 68 ? -4.348 -4.483 9.170 1.00 98.69 68 GLY A CA 1
ATOM 489 C C . GLY A 1 68 ? -3.026 -5.244 9.259 1.00 98.69 68 GLY A C 1
ATOM 490 O O . GLY A 1 68 ? -2.089 -4.918 8.536 1.00 98.69 68 GLY A O 1
ATOM 491 N N . ALA A 1 69 ? -2.974 -6.315 10.057 1.00 98.69 69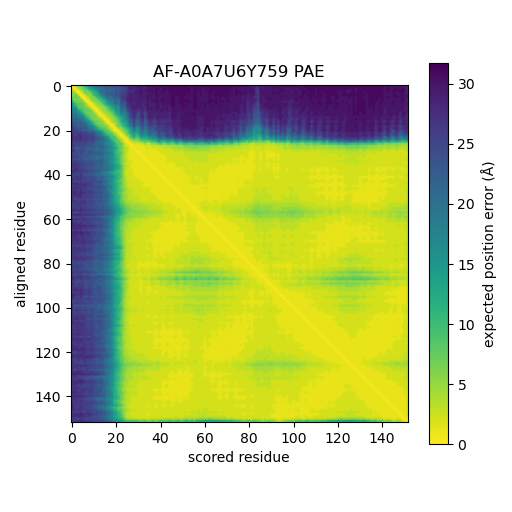 ALA A N 1
ATOM 492 C CA . ALA A 1 69 ? -1.780 -7.151 10.192 1.00 98.69 69 ALA A CA 1
ATOM 493 C C . ALA A 1 69 ? -1.369 -7.825 8.871 1.00 98.69 69 ALA A C 1
ATOM 495 O O . ALA A 1 69 ? -0.187 -7.890 8.543 1.00 98.69 69 ALA A O 1
ATOM 496 N N . ARG A 1 70 ? -2.337 -8.306 8.078 1.00 98.69 70 ARG A N 1
ATOM 497 C CA . ARG A 1 70 ? -2.048 -8.859 6.743 1.00 98.69 70 ARG A CA 1
ATOM 498 C C . ARG A 1 70 ? -1.497 -7.796 5.804 1.00 98.69 70 ARG A C 1
ATOM 500 O O . ARG A 1 70 ? -0.525 -8.063 5.105 1.00 98.69 70 ARG A O 1
ATOM 507 N N . LEU A 1 71 ? -2.106 -6.608 5.795 1.00 98.75 71 LEU A N 1
ATOM 508 C CA . LEU A 1 71 ? -1.672 -5.499 4.953 1.00 98.75 71 LEU A CA 1
ATOM 509 C C . LEU A 1 71 ? -0.236 -5.074 5.287 1.00 98.75 71 LEU A C 1
ATOM 511 O O . LEU A 1 71 ? 0.575 -4.960 4.371 1.00 98.75 71 LEU A O 1
ATOM 515 N N . SER A 1 72 ? 0.095 -4.879 6.567 1.00 97.94 72 SER A N 1
ATOM 516 C CA . SER A 1 72 ? 1.449 -4.478 6.967 1.00 97.94 72 SER A CA 1
ATOM 517 C C . SER A 1 72 ? 2.495 -5.557 6.703 1.00 97.94 72 SER A C 1
ATOM 519 O O . SER A 1 72 ? 3.621 -5.218 6.354 1.00 97.94 72 SER A O 1
ATOM 521 N N . ALA A 1 73 ? 2.135 -6.841 6.798 1.00 98.12 73 ALA A N 1
ATOM 522 C CA . ALA A 1 73 ? 3.050 -7.938 6.494 1.00 98.12 73 ALA A CA 1
ATOM 523 C C . ALA A 1 73 ? 3.417 -8.017 5.001 1.00 98.12 73 ALA A C 1
ATOM 525 O O . ALA A 1 73 ? 4.553 -8.338 4.667 1.00 98.12 73 ALA A O 1
ATOM 526 N N . VAL A 1 74 ? 2.472 -7.727 4.099 1.00 98.31 74 VAL A N 1
ATOM 527 C CA . VAL A 1 74 ? 2.684 -7.865 2.646 1.00 98.31 74 VAL A CA 1
ATOM 528 C C . VAL A 1 74 ? 3.135 -6.566 1.965 1.00 98.31 74 VAL A C 1
ATOM 530 O O . VAL A 1 74 ? 3.744 -6.612 0.899 1.00 98.31 74 VAL A O 1
ATOM 533 N N . ALA A 1 75 ? 2.858 -5.396 2.553 1.00 98.31 75 ALA A N 1
ATOM 534 C CA . ALA A 1 75 ? 3.206 -4.102 1.959 1.00 98.31 75 ALA A CA 1
ATOM 535 C C . ALA A 1 75 ? 4.706 -3.931 1.619 1.00 98.31 75 ALA A C 1
ATOM 537 O O . ALA A 1 75 ? 4.991 -3.365 0.558 1.00 98.31 75 ALA A O 1
ATOM 538 N N . PRO A 1 76 ? 5.670 -4.433 2.422 1.00 97.38 76 PRO A N 1
ATOM 539 C CA . PRO A 1 76 ? 7.093 -4.385 2.077 1.00 97.38 76 PRO A CA 1
ATOM 540 C C . PRO A 1 76 ? 7.418 -5.043 0.728 1.00 97.38 76 PRO A C 1
ATOM 542 O O . PRO A 1 76 ? 8.186 -4.491 -0.055 1.00 97.38 76 PRO A O 1
ATOM 545 N N . MET A 1 77 ? 6.725 -6.136 0.387 1.00 97.56 77 MET A N 1
ATOM 546 C CA . MET A 1 77 ? 6.939 -6.880 -0.860 1.00 97.56 77 MET A CA 1
ATOM 547 C C . MET A 1 77 ? 6.467 -6.122 -2.112 1.00 97.56 77 MET A C 1
ATOM 549 O O . MET A 1 77 ? 6.820 -6.498 -3.228 1.00 97.56 77 MET A O 1
ATOM 553 N N . ALA A 1 78 ? 5.654 -5.067 -1.970 1.00 97.00 78 ALA A N 1
ATOM 554 C CA . ALA A 1 78 ? 5.008 -4.399 -3.103 1.00 97.00 78 ALA A CA 1
ATOM 555 C C . ALA A 1 78 ? 6.003 -3.826 -4.126 1.00 97.00 78 ALA A C 1
ATOM 557 O O . ALA A 1 78 ? 5.717 -3.850 -5.318 1.00 97.00 78 ALA A O 1
ATOM 558 N N . GLY A 1 79 ? 7.166 -3.341 -3.681 1.00 95.06 79 GLY A N 1
ATOM 559 C CA . GLY A 1 79 ? 8.226 -2.865 -4.577 1.00 95.06 79 GLY A CA 1
ATOM 560 C C . GLY A 1 79 ? 9.139 -3.980 -5.097 1.00 95.06 79 GLY A C 1
ATOM 561 O O . GLY A 1 79 ? 9.691 -3.865 -6.186 1.00 95.06 79 GLY A O 1
ATOM 562 N N . GLU A 1 80 ? 9.272 -5.076 -4.348 1.00 95.06 80 GLU A N 1
ATOM 563 C CA . GLU A 1 80 ? 10.219 -6.168 -4.622 1.00 95.06 80 GLU A CA 1
ATOM 564 C C . GLU A 1 80 ? 9.802 -7.024 -5.828 1.00 95.06 80 GLU A C 1
ATOM 566 O O . GLU A 1 80 ? 10.640 -7.612 -6.506 1.00 95.06 80 GLU A O 1
ATOM 571 N N . VAL A 1 81 ? 8.508 -7.037 -6.163 1.00 96.00 81 VAL A N 1
ATOM 572 C CA . VAL A 1 81 ? 7.940 -7.788 -7.302 1.00 96.00 81 VAL A CA 1
ATOM 573 C C . VAL A 1 81 ? 8.168 -7.129 -8.678 1.00 96.00 81 VAL A C 1
ATOM 575 O O . VAL A 1 81 ? 7.509 -7.458 -9.676 1.00 96.00 81 VAL A O 1
ATOM 578 N N . PHE A 1 82 ? 9.098 -6.178 -8.745 1.00 97.12 82 PHE A N 1
ATOM 579 C CA . PHE A 1 82 ? 9.524 -5.480 -9.959 1.00 97.12 82 PHE A CA 1
ATOM 580 C C . PHE A 1 82 ? 11.043 -5.604 -10.159 1.00 97.12 82 PHE A C 1
ATOM 582 O O . PHE A 1 82 ? 11.749 -4.597 -10.136 1.00 97.12 82 PHE A O 1
ATOM 589 N N . PRO A 1 83 ? 11.577 -6.825 -10.357 1.00 94.81 83 PRO A N 1
ATOM 590 C CA . PRO A 1 83 ? 13.009 -7.004 -10.575 1.00 94.81 83 PRO A CA 1
ATOM 591 C C . PRO A 1 83 ? 13.473 -6.298 -11.860 1.00 94.81 83 PRO A C 1
ATOM 593 O O . PRO A 1 83 ? 12.692 -6.090 -12.798 1.00 94.81 83 PRO A O 1
ATOM 596 N N . ALA A 1 84 ? 14.756 -5.938 -11.915 1.00 91.88 84 ALA A N 1
ATOM 597 C CA . ALA A 1 84 ? 15.379 -5.406 -13.126 1.00 91.88 84 ALA A CA 1
ATOM 598 C C . ALA A 1 84 ? 15.262 -6.412 -14.286 1.00 91.88 84 ALA A C 1
ATOM 600 O O . ALA A 1 84 ? 15.374 -7.619 -14.067 1.00 91.88 84 ALA A O 1
ATOM 601 N N . GLY A 1 85 ? 15.026 -5.935 -15.511 1.00 89.88 85 GLY A N 1
ATOM 602 C CA . GLY A 1 85 ? 14.845 -6.816 -16.669 1.00 89.88 85 GLY A CA 1
ATOM 603 C C . GLY A 1 85 ? 13.432 -7.400 -16.810 1.00 89.88 85 GLY A C 1
ATOM 604 O O . GLY A 1 85 ? 13.225 -8.295 -17.630 1.00 89.88 85 GLY A O 1
ATOM 605 N N . SER A 1 86 ? 12.459 -6.934 -16.012 1.00 94.12 86 SER A N 1
ATOM 606 C CA . SER A 1 86 ? 11.049 -7.362 -16.080 1.00 94.12 86 SER A CA 1
ATOM 607 C C . SER A 1 86 ? 10.107 -6.322 -16.708 1.00 94.12 86 SER A C 1
ATOM 609 O O . SER A 1 86 ? 8.889 -6.370 -16.508 1.00 94.12 86 SER A O 1
ATOM 611 N N . GLU A 1 87 ? 10.662 -5.407 -17.506 1.00 93.12 87 GLU A N 1
ATOM 612 C CA . GLU A 1 87 ? 9.952 -4.316 -18.187 1.00 93.12 87 GLU A CA 1
ATOM 613 C C . GLU A 1 87 ? 8.899 -4.838 -19.169 1.00 93.12 87 GLU A C 1
ATOM 615 O O . GLU A 1 87 ? 7.854 -4.224 -19.359 1.00 93.12 87 GLU A O 1
ATOM 620 N N . LYS A 1 88 ? 9.181 -5.983 -19.803 1.00 91.00 88 LYS A N 1
ATOM 621 C CA . LYS A 1 88 ? 8.405 -6.539 -20.924 1.00 91.00 88 LYS A CA 1
ATOM 622 C C . LYS A 1 88 ? 7.694 -7.849 -20.581 1.00 91.00 88 LYS A C 1
ATOM 624 O O . LYS A 1 88 ? 7.503 -8.696 -21.448 1.00 91.00 88 LYS A O 1
ATOM 629 N N . VAL A 1 89 ? 7.323 -8.042 -19.317 1.00 94.50 89 VAL A N 1
ATOM 630 C CA . VAL A 1 89 ? 6.530 -9.210 -18.907 1.00 94.50 89 VAL A CA 1
ATOM 631 C C . VAL A 1 89 ? 5.140 -9.138 -19.549 1.00 94.50 89 VAL A C 1
ATOM 633 O O . VAL A 1 89 ? 4.366 -8.225 -19.261 1.00 94.50 89 VAL A O 1
ATOM 636 N N . GLU A 1 90 ? 4.810 -10.105 -20.403 1.00 94.50 90 GLU A N 1
ATOM 637 C CA . GLU A 1 90 ? 3.518 -10.170 -21.093 1.00 94.50 90 GLU A CA 1
ATOM 638 C C . GLU A 1 90 ? 2.341 -10.220 -20.100 1.00 94.50 90 GLU A C 1
ATOM 640 O O . GLU A 1 90 ? 2.409 -10.864 -19.055 1.00 94.50 90 GLU A O 1
ATOM 645 N N . GLY A 1 91 ? 1.253 -9.497 -20.384 1.00 94.38 91 GLY A N 1
ATOM 646 C CA . GLY A 1 91 ? 0.073 -9.441 -19.507 1.00 94.38 91 GLY A CA 1
ATOM 647 C C . GLY A 1 91 ? 0.272 -8.664 -18.195 1.00 94.38 91 GLY A C 1
ATOM 648 O O . GLY A 1 91 ? -0.618 -8.671 -17.328 1.00 94.38 91 GLY A O 1
ATOM 649 N N . SER A 1 92 ? 1.424 -8.008 -18.028 1.00 96.50 92 SER A N 1
ATOM 650 C CA . SER A 1 92 ? 1.669 -6.995 -17.005 1.00 96.50 92 SER A CA 1
ATOM 651 C C . SER A 1 92 ? 1.063 -5.652 -17.418 1.00 96.50 92 SER A C 1
ATOM 653 O O . SER A 1 92 ? 1.143 -5.269 -18.575 1.00 96.50 92 SER A O 1
ATOM 655 N N . LYS A 1 93 ? 0.520 -4.908 -16.446 1.00 97.19 93 LYS A N 1
ATOM 656 C CA . LYS A 1 93 ? 0.124 -3.493 -16.602 1.00 97.19 93 LYS A CA 1
ATOM 657 C C . LYS A 1 93 ? 1.178 -2.520 -16.058 1.00 97.19 93 LYS A C 1
ATOM 659 O O . LYS A 1 93 ? 0.871 -1.367 -15.783 1.00 97.19 93 LYS A O 1
ATOM 664 N N . ALA A 1 94 ? 2.374 -3.004 -15.752 1.00 98.00 94 ALA A N 1
ATOM 665 C CA . ALA A 1 94 ? 3.464 -2.174 -15.255 1.00 98.00 94 ALA A CA 1
ATOM 666 C C . ALA A 1 94 ? 4.046 -1.360 -16.408 1.00 98.00 94 ALA A C 1
ATOM 668 O O . ALA A 1 94 ? 4.451 -1.944 -17.409 1.00 98.00 94 ALA A O 1
ATOM 669 N N . LYS A 1 95 ? 4.092 -0.038 -16.263 1.00 97.81 95 LYS A N 1
ATOM 670 C CA . LYS A 1 95 ? 4.686 0.822 -17.283 1.00 97.81 95 LYS A CA 1
ATOM 671 C C . LYS A 1 95 ? 6.222 0.831 -17.176 1.00 97.81 95 LYS A C 1
ATOM 673 O O . LYS A 1 95 ? 6.740 0.681 -16.064 1.00 97.81 95 LYS A O 1
ATOM 678 N N . PRO A 1 96 ? 6.962 1.053 -18.281 1.00 96.38 96 PRO A N 1
ATOM 679 C CA . PRO A 1 96 ? 8.429 1.084 -18.280 1.00 96.38 96 PRO A CA 1
ATOM 680 C C . PRO A 1 96 ? 9.034 2.155 -17.353 1.00 96.38 96 PRO A C 1
ATOM 682 O O . PRO A 1 96 ? 10.190 2.037 -16.947 1.00 96.38 96 PRO A O 1
ATOM 685 N N . GLU A 1 97 ? 8.263 3.176 -16.966 1.00 97.25 97 GLU A N 1
ATOM 686 C CA . GLU A 1 97 ? 8.695 4.238 -16.057 1.00 97.25 97 GLU A CA 1
ATOM 687 C C . GLU A 1 97 ? 9.121 3.732 -14.680 1.00 97.25 97 GLU A C 1
ATOM 689 O O . GLU A 1 97 ? 9.918 4.403 -14.032 1.00 97.25 97 GLU A O 1
ATOM 694 N N . ILE A 1 98 ? 8.668 2.550 -14.246 1.00 98.19 98 ILE A N 1
ATOM 695 C CA . ILE A 1 98 ? 9.151 1.932 -12.999 1.00 98.19 98 ILE A CA 1
ATOM 696 C C . ILE A 1 98 ? 10.678 1.794 -13.018 1.00 98.19 98 ILE A C 1
ATOM 698 O O . ILE A 1 98 ? 11.340 2.069 -12.020 1.00 98.19 98 ILE A O 1
ATOM 702 N N . TRP A 1 99 ? 11.238 1.412 -14.167 1.00 97.50 99 TRP A N 1
ATOM 703 C CA . TRP A 1 99 ? 12.668 1.162 -14.325 1.00 97.50 99 TRP A CA 1
ATOM 704 C C . TRP A 1 99 ? 13.435 2.394 -14.809 1.00 97.50 99 TRP A C 1
ATOM 706 O O . TRP A 1 99 ? 14.611 2.534 -14.485 1.00 97.50 99 TRP A O 1
ATOM 716 N N . SER A 1 100 ? 12.793 3.319 -15.535 1.00 97.56 100 SER A N 1
ATOM 717 C CA . SER A 1 100 ? 13.438 4.580 -15.939 1.00 97.56 100 SER A CA 1
ATOM 718 C C . SER A 1 100 ? 13.372 5.684 -14.874 1.00 97.56 100 SER A C 1
ATOM 720 O O . SER A 1 100 ? 14.131 6.648 -14.957 1.00 97.56 100 SER A O 1
ATOM 722 N N . LYS A 1 101 ? 12.508 5.545 -13.856 1.00 97.94 101 LYS A N 1
ATOM 723 C CA . LYS A 1 101 ? 12.373 6.461 -12.706 1.00 97.94 101 LYS A CA 1
ATOM 724 C C . LYS A 1 101 ? 12.403 5.700 -11.365 1.00 97.94 101 LYS A C 1
ATOM 726 O O . LYS A 1 101 ? 11.455 5.799 -10.579 1.00 97.94 101 LYS A O 1
ATOM 731 N N . PRO A 1 102 ? 13.482 4.951 -11.071 1.00 96.81 102 PRO A N 1
ATOM 732 C CA . PRO A 1 102 ? 13.525 4.044 -9.924 1.00 96.81 102 PRO A CA 1
ATOM 733 C C . PRO A 1 102 ? 13.382 4.767 -8.577 1.00 96.81 102 PRO A C 1
ATOM 735 O O . PRO A 1 102 ? 12.735 4.243 -7.670 1.00 96.81 102 PRO A O 1
ATOM 738 N N . ASP A 1 103 ? 13.920 5.983 -8.447 1.00 98.25 103 ASP A N 1
ATOM 739 C CA . ASP A 1 103 ? 13.834 6.761 -7.205 1.00 98.25 103 ASP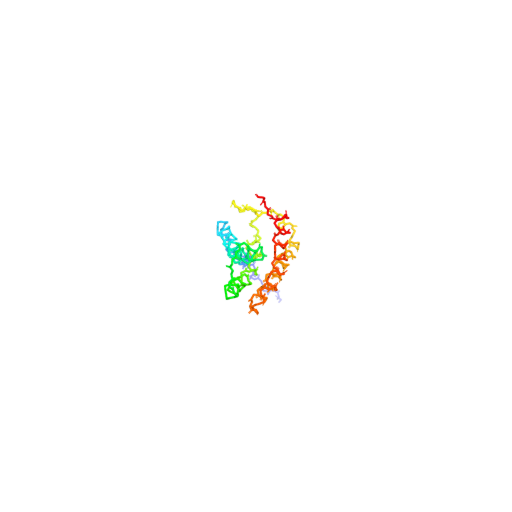 A CA 1
ATOM 740 C C . ASP A 1 103 ? 12.406 7.230 -6.910 1.00 98.25 103 ASP A C 1
ATOM 742 O O . ASP A 1 103 ? 11.950 7.153 -5.769 1.00 98.25 103 ASP A O 1
ATOM 746 N N . ASP A 1 104 ? 11.667 7.656 -7.937 1.00 98.44 104 ASP A N 1
ATOM 747 C CA . ASP A 1 104 ? 10.273 8.075 -7.783 1.00 98.44 104 ASP A CA 1
ATOM 748 C C . ASP A 1 104 ? 9.363 6.875 -7.479 1.00 98.44 104 ASP A C 1
ATOM 750 O O . ASP A 1 104 ? 8.523 6.928 -6.576 1.00 98.44 104 ASP A O 1
ATOM 754 N N . PHE A 1 105 ? 9.588 5.743 -8.154 1.00 98.62 105 PHE A N 1
ATOM 755 C CA . PHE A 1 105 ? 8.902 4.493 -7.835 1.00 98.62 105 PHE A CA 1
ATOM 756 C C . PHE A 1 105 ? 9.159 4.063 -6.383 1.00 98.62 105 PHE A C 1
ATOM 758 O O . PHE A 1 105 ? 8.217 3.786 -5.634 1.00 98.62 105 PHE A O 1
ATOM 765 N N . LYS A 1 106 ? 10.423 4.081 -5.944 1.00 98.25 106 LYS A N 1
ATOM 766 C CA . LYS A 1 106 ? 10.818 3.744 -4.571 1.00 98.25 106 LYS A CA 1
ATOM 767 C C . LYS A 1 106 ? 10.214 4.697 -3.540 1.00 98.25 106 LYS A C 1
ATOM 769 O O . LYS A 1 106 ? 9.758 4.239 -2.489 1.00 98.25 106 LYS A O 1
ATOM 774 N N . ALA A 1 107 ? 10.177 5.997 -3.825 1.00 98.62 107 ALA A N 1
ATOM 775 C CA . ALA A 1 107 ? 9.568 6.986 -2.943 1.00 98.62 107 ALA A CA 1
ATOM 776 C C . ALA A 1 107 ? 8.066 6.714 -2.760 1.00 98.62 107 ALA A C 1
ATOM 778 O O . ALA A 1 107 ? 7.574 6.677 -1.630 1.00 98.62 107 ALA A O 1
ATOM 779 N N . LYS A 1 108 ? 7.344 6.429 -3.851 1.00 98.75 108 LYS A N 1
ATOM 780 C CA . LYS A 1 108 ? 5.914 6.089 -3.795 1.00 98.75 108 LYS A CA 1
ATOM 781 C C . LYS A 1 108 ? 5.645 4.749 -3.104 1.00 98.75 108 LYS A C 1
ATOM 783 O O . LYS A 1 108 ? 4.686 4.652 -2.339 1.00 98.75 108 LYS A O 1
ATOM 788 N N . MET A 1 109 ? 6.501 3.743 -3.302 1.00 98.31 109 MET A N 1
ATOM 789 C CA . MET A 1 109 ? 6.416 2.471 -2.568 1.00 98.31 109 MET A CA 1
ATOM 790 C C . MET A 1 109 ? 6.643 2.661 -1.068 1.00 98.31 109 MET A C 1
ATOM 792 O O . MET A 1 109 ? 5.854 2.161 -0.269 1.00 98.31 109 MET A O 1
ATOM 796 N N . THR A 1 110 ? 7.652 3.446 -0.683 1.00 98.44 110 THR A N 1
ATOM 797 C CA . THR A 1 110 ? 7.900 3.800 0.723 1.00 98.44 110 THR A CA 1
ATOM 798 C C . THR A 1 110 ? 6.685 4.502 1.328 1.00 98.44 110 THR A C 1
ATOM 800 O O . THR A 1 110 ? 6.225 4.124 2.401 1.00 98.44 110 THR A O 1
ATOM 803 N N . ALA A 1 111 ? 6.099 5.473 0.619 1.00 98.62 111 ALA A N 1
ATOM 804 C CA . ALA A 1 111 ? 4.904 6.177 1.085 1.00 98.62 111 ALA A CA 1
ATOM 805 C C . ALA A 1 111 ? 3.709 5.229 1.296 1.00 98.62 111 ALA A C 1
ATOM 807 O O . ALA A 1 111 ? 3.015 5.322 2.311 1.00 98.62 111 ALA A O 1
ATOM 808 N N . PHE A 1 112 ? 3.491 4.280 0.377 1.00 98.81 112 PHE A N 1
ATOM 809 C CA . PHE A 1 112 ? 2.482 3.232 0.540 1.00 98.81 112 PHE A CA 1
ATOM 810 C C . PHE A 1 112 ? 2.757 2.357 1.770 1.00 98.81 112 PHE A C 1
ATOM 812 O O . PHE A 1 112 ? 1.850 2.138 2.572 1.00 98.81 112 PHE A O 1
ATOM 819 N N . GLN A 1 113 ? 3.995 1.896 1.951 1.00 98.69 113 GLN A N 1
ATOM 820 C CA . GLN A 1 113 ? 4.396 1.059 3.086 1.00 98.69 113 GLN A CA 1
ATOM 821 C C . GLN A 1 113 ? 4.193 1.780 4.424 1.00 98.69 113 GLN A C 1
ATOM 823 O O . GLN A 1 113 ? 3.625 1.206 5.353 1.00 98.69 113 GLN A O 1
ATOM 828 N N . THR A 1 114 ? 4.579 3.055 4.516 1.00 98.62 114 THR A N 1
ATOM 829 C CA . THR A 1 114 ? 4.361 3.880 5.711 1.00 98.62 114 THR A CA 1
ATOM 830 C C . THR A 1 114 ? 2.873 4.066 6.011 1.00 98.62 114 THR A C 1
ATOM 832 O O . THR A 1 114 ? 2.451 3.896 7.155 1.00 98.62 114 THR A O 1
ATOM 835 N N . ALA A 1 115 ? 2.054 4.370 4.999 1.00 98.75 115 ALA A N 1
ATOM 836 C CA . ALA A 1 115 ? 0.611 4.517 5.183 1.00 98.75 115 ALA A CA 1
ATOM 837 C C . ALA A 1 115 ? -0.048 3.194 5.614 1.00 98.75 115 ALA A C 1
ATOM 839 O O . ALA A 1 115 ? -0.898 3.182 6.506 1.00 98.75 115 ALA A O 1
ATOM 840 N N . ALA A 1 116 ? 0.374 2.073 5.020 1.00 98.81 116 ALA A N 1
ATOM 841 C CA . ALA A 1 116 ? -0.087 0.735 5.375 1.00 98.81 116 ALA A CA 1
ATOM 842 C C . ALA A 1 116 ? 0.262 0.371 6.827 1.00 98.8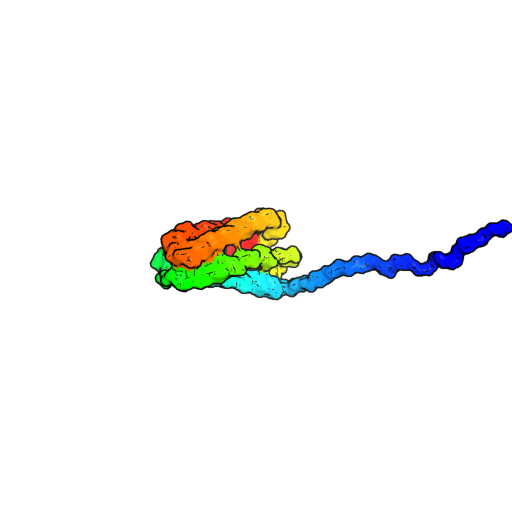1 116 ALA A C 1
ATOM 844 O O . ALA A 1 116 ? -0.594 -0.151 7.542 1.00 98.81 116 ALA A O 1
ATOM 845 N N . ALA A 1 117 ? 1.480 0.686 7.280 1.00 98.69 117 ALA A N 1
ATOM 846 C CA . ALA A 1 117 ? 1.904 0.473 8.663 1.00 98.69 117 ALA A CA 1
ATOM 847 C C . ALA A 1 117 ? 1.064 1.301 9.650 1.00 98.69 117 ALA A C 1
ATOM 849 O O . ALA A 1 117 ? 0.501 0.744 10.587 1.00 98.69 117 ALA A O 1
ATOM 850 N N . LYS A 1 118 ? 0.869 2.599 9.380 1.00 98.62 118 LYS A N 1
ATOM 851 C CA . LYS A 1 118 ? 0.026 3.481 10.208 1.00 98.62 118 LYS A CA 1
ATOM 852 C C . LYS A 1 118 ? -1.419 2.978 10.315 1.00 98.62 118 LYS A C 1
ATOM 854 O O . LYS A 1 118 ? -2.010 3.007 11.394 1.00 98.62 118 LYS A O 1
ATOM 859 N N . LEU A 1 119 ? -1.995 2.506 9.206 1.00 98.81 119 LEU A N 1
ATOM 860 C CA . LEU A 1 119 ? -3.328 1.898 9.206 1.00 98.81 119 LEU A CA 1
ATOM 861 C C . LEU A 1 119 ? -3.360 0.618 10.056 1.00 98.81 119 LEU A C 1
ATOM 863 O O . LEU A 1 119 ? -4.299 0.412 10.826 1.00 98.81 119 LEU A O 1
ATOM 867 N N . ALA A 1 120 ? -2.335 -0.227 9.943 1.00 98.69 120 ALA A N 1
ATOM 868 C CA . ALA A 1 120 ? -2.222 -1.446 10.734 1.00 98.69 120 ALA A CA 1
ATOM 869 C C . ALA A 1 120 ? -2.067 -1.164 12.237 1.00 98.69 120 ALA A C 1
ATOM 871 O O . ALA A 1 120 ? -2.656 -1.884 13.041 1.00 98.69 120 ALA A O 1
ATOM 872 N N . ASP A 1 121 ? -1.352 -0.105 12.624 1.00 98.62 121 ASP A N 1
ATOM 873 C CA . ASP A 1 121 ? -1.213 0.303 14.026 1.00 98.62 121 ASP A CA 1
ATOM 874 C C . ASP A 1 121 ? -2.555 0.743 14.623 1.00 98.62 121 ASP A C 1
ATOM 876 O O . ASP A 1 121 ? -2.934 0.288 15.705 1.00 98.62 121 ASP A O 1
ATOM 880 N N . ALA A 1 122 ? -3.328 1.555 13.891 1.00 98.44 122 ALA A N 1
ATOM 881 C CA . ALA A 1 122 ? -4.678 1.939 14.309 1.00 98.44 122 ALA A CA 1
ATOM 882 C C . ALA A 1 122 ? -5.602 0.715 14.441 1.00 98.44 122 ALA A C 1
ATOM 884 O O . ALA A 1 122 ? -6.341 0.590 15.421 1.00 98.44 122 ALA A O 1
ATOM 885 N N . ALA A 1 123 ? -5.517 -0.214 13.484 1.00 98.38 123 ALA A N 1
ATOM 886 C CA . ALA A 1 123 ? -6.275 -1.459 13.496 1.00 98.38 123 ALA A CA 1
ATOM 887 C C . ALA A 1 123 ? -5.912 -2.345 14.698 1.00 98.38 123 ALA A C 1
ATOM 889 O O . ALA A 1 123 ? -6.798 -2.843 15.391 1.00 98.38 123 ALA A O 1
ATOM 890 N N . LYS A 1 124 ? -4.615 -2.506 14.984 1.00 98.25 124 LYS A N 1
ATOM 891 C CA . LYS A 1 124 ? -4.102 -3.280 16.123 1.00 98.25 124 LYS A CA 1
ATOM 892 C C . LYS A 1 124 ? -4.539 -2.690 17.464 1.00 98.25 124 LYS A C 1
ATOM 894 O O . LYS A 1 124 ? -4.819 -3.444 18.390 1.00 98.25 124 LYS A O 1
ATOM 899 N N . ALA A 1 125 ? -4.622 -1.365 17.561 1.00 97.62 125 ALA A N 1
ATOM 900 C CA . ALA A 1 125 ? -5.099 -0.670 18.753 1.00 97.62 125 ALA A CA 1
ATOM 901 C C . ALA A 1 125 ? -6.627 -0.753 18.951 1.00 97.62 125 ALA A C 1
ATOM 903 O O . ALA A 1 125 ? -7.136 -0.226 19.937 1.00 97.62 125 ALA A O 1
ATOM 904 N N . GLY A 1 126 ? -7.374 -1.355 18.016 1.00 94.81 126 GLY A N 1
ATOM 905 C CA . GLY A 1 126 ? -8.840 -1.355 18.042 1.00 94.81 126 GLY A CA 1
ATOM 906 C C . GLY A 1 126 ? -9.455 0.033 17.827 1.00 94.81 126 GLY A C 1
ATOM 907 O O . GLY A 1 126 ? -10.639 0.232 18.089 1.00 94.81 126 GLY A O 1
ATOM 908 N N . ASN A 1 127 ? -8.668 1.003 17.349 1.00 96.62 127 ASN A N 1
ATOM 909 C CA . ASN A 1 127 ? -9.107 2.377 17.144 1.00 96.62 127 ASN A CA 1
ATOM 910 C C . ASN A 1 127 ? -9.843 2.503 15.803 1.00 96.62 127 ASN A C 1
ATOM 912 O O . ASN A 1 127 ? -9.246 2.836 14.777 1.00 96.62 127 ASN A O 1
ATOM 916 N N . LEU A 1 128 ? -11.147 2.229 15.815 1.00 96.44 128 LEU A N 1
ATOM 917 C CA . LEU A 1 128 ? -11.981 2.241 14.612 1.00 96.44 128 LEU A CA 1
ATOM 918 C C . LEU A 1 128 ? -12.010 3.604 13.913 1.00 96.44 128 LEU A C 1
ATOM 920 O O . LEU A 1 128 ? -11.922 3.656 12.688 1.00 96.44 128 LEU A O 1
ATOM 924 N N . ASP A 1 129 ? -12.078 4.706 14.657 1.00 97.19 129 ASP A N 1
ATOM 925 C CA . ASP A 1 129 ? -12.055 6.041 14.053 1.00 97.19 129 ASP A CA 1
ATOM 926 C C . ASP A 1 129 ? -10.664 6.390 13.507 1.00 97.19 129 ASP A C 1
ATOM 928 O O . ASP A 1 129 ? -10.549 6.980 12.433 1.00 97.19 129 ASP A O 1
ATOM 932 N N . GLY A 1 130 ? -9.597 5.926 14.164 1.00 97.94 130 GLY A N 1
ATOM 933 C CA . GLY A 1 130 ? -8.233 5.997 13.637 1.00 97.94 130 GLY A CA 1
ATOM 934 C C . GLY A 1 130 ? -8.062 5.224 12.327 1.00 97.94 130 GLY A C 1
ATOM 935 O O . GLY A 1 130 ? -7.405 5.705 11.406 1.00 97.94 130 GLY A O 1
ATOM 936 N N . VAL A 1 131 ? -8.707 4.061 12.200 1.00 98.44 131 VAL A N 1
ATOM 937 C CA . VAL A 1 131 ? -8.744 3.281 10.954 1.00 98.44 131 VAL A CA 1
ATOM 938 C C . VAL A 1 131 ? -9.451 4.063 9.851 1.00 98.44 131 VAL A C 1
ATOM 940 O O . VAL A 1 131 ? -8.885 4.217 8.767 1.00 98.44 131 VAL A O 1
ATOM 943 N N . LYS A 1 132 ? -10.634 4.630 10.128 1.00 98.12 132 LYS A N 1
ATOM 944 C CA . LYS A 1 132 ? -11.356 5.481 9.164 1.00 98.12 132 LYS A CA 1
ATOM 945 C C . LYS A 1 132 ? -10.504 6.664 8.704 1.00 98.12 132 LYS A C 1
ATOM 947 O O . LYS A 1 132 ? -10.474 6.968 7.516 1.00 98.12 132 LYS A O 1
ATOM 952 N N . ALA A 1 133 ? -9.777 7.295 9.625 1.00 98.25 133 ALA A N 1
ATOM 953 C CA . ALA A 1 133 ? -8.910 8.430 9.327 1.00 98.25 133 ALA A CA 1
ATOM 954 C C . ALA A 1 133 ? -7.650 8.051 8.524 1.00 98.25 133 ALA A C 1
ATOM 956 O O . ALA A 1 133 ? -7.164 8.865 7.742 1.00 98.25 133 ALA A O 1
ATOM 957 N N . ALA A 1 134 ? -7.112 6.838 8.696 1.00 98.50 134 ALA A N 1
ATOM 958 C CA . ALA A 1 134 ? -5.881 6.393 8.034 1.00 98.50 134 ALA A CA 1
ATOM 959 C C . ALA A 1 134 ? -6.104 5.795 6.631 1.00 98.50 134 ALA A C 1
ATOM 961 O O . ALA A 1 134 ? -5.211 5.862 5.784 1.00 98.50 134 ALA A O 1
ATOM 962 N N . VAL A 1 135 ? -7.284 5.230 6.354 1.00 98.69 135 VAL A N 1
ATOM 963 C CA . VAL A 1 135 ? -7.623 4.637 5.045 1.00 98.69 135 VAL A CA 1
ATOM 964 C C . VAL A 1 135 ? -7.371 5.582 3.854 1.00 98.69 135 VAL A C 1
ATOM 966 O O . VAL A 1 135 ? -6.774 5.126 2.870 1.00 98.69 135 VAL A O 1
ATOM 969 N N . PRO A 1 136 ? -7.766 6.874 3.892 1.00 98.62 136 PRO A N 1
ATOM 970 C CA . PRO A 1 136 ? -7.544 7.789 2.776 1.00 98.62 136 PRO A CA 1
ATOM 971 C C . PRO A 1 136 ? -6.072 7.945 2.386 1.00 98.62 136 PRO A C 1
ATOM 973 O O . PRO A 1 136 ? -5.779 8.098 1.202 1.00 98.62 136 PRO A O 1
ATOM 976 N N . ASP A 1 137 ? -5.143 7.882 3.341 1.00 98.69 137 ASP A N 1
ATOM 977 C CA . ASP A 1 137 ? -3.709 8.024 3.065 1.00 98.69 137 ASP A CA 1
ATOM 978 C C . ASP A 1 137 ? -3.179 6.831 2.255 1.00 98.69 137 ASP A C 1
ATOM 980 O O . ASP A 1 137 ? -2.449 7.017 1.279 1.00 98.69 137 ASP A O 1
ATOM 984 N N . VAL A 1 138 ? -3.628 5.610 2.574 1.00 98.75 138 VAL A N 1
ATOM 985 C CA . VAL A 1 138 ? -3.313 4.413 1.775 1.00 98.75 138 VAL A CA 1
ATOM 986 C C . VAL A 1 138 ? -3.920 4.528 0.377 1.00 98.75 138 VAL A C 1
ATOM 988 O O . VAL A 1 138 ? -3.229 4.302 -0.614 1.00 98.75 138 VAL A O 1
ATOM 991 N N . GLY A 1 139 ? -5.187 4.944 0.274 1.00 98.56 139 GLY A N 1
ATOM 992 C CA . GLY A 1 139 ? -5.861 5.134 -1.014 1.00 98.56 139 GLY A CA 1
ATOM 993 C C . GLY A 1 139 ? -5.157 6.156 -1.915 1.00 98.56 139 GLY A C 1
ATOM 994 O O . GLY A 1 139 ? -4.970 5.905 -3.109 1.00 98.56 139 GLY A O 1
ATOM 995 N N . LYS A 1 140 ? -4.701 7.280 -1.345 1.00 98.75 140 LYS A N 1
ATOM 996 C CA . LYS A 1 140 ? -3.890 8.285 -2.053 1.00 98.75 140 LYS A CA 1
ATOM 997 C C . LYS A 1 140 ? -2.568 7.697 -2.542 1.00 98.75 140 LYS A C 1
ATOM 999 O O . LYS A 1 140 ? -2.212 7.936 -3.692 1.00 98.75 140 LYS A O 1
ATOM 1004 N N . ALA A 1 141 ? -1.878 6.898 -1.725 1.00 98.69 141 ALA A N 1
ATOM 1005 C CA . ALA A 1 141 ? -0.639 6.234 -2.133 1.00 98.69 141 ALA A CA 1
ATOM 1006 C C . ALA A 1 141 ? -0.868 5.235 -3.284 1.00 98.69 141 ALA A C 1
ATOM 1008 O O . ALA A 1 141 ? -0.109 5.233 -4.256 1.00 98.69 141 ALA A O 1
ATOM 1009 N N . CYS A 1 142 ? -1.955 4.450 -3.235 1.00 98.50 142 CYS A N 1
ATOM 1010 C CA . CYS A 1 142 ? -2.353 3.577 -4.343 1.00 98.50 142 CYS A CA 1
ATOM 1011 C C . CYS A 1 142 ? -2.562 4.377 -5.634 1.00 98.50 142 CYS A C 1
ATOM 1013 O O . CYS A 1 142 ? -2.045 4.001 -6.686 1.00 98.50 142 CYS A O 1
ATOM 1015 N N . LYS A 1 143 ? -3.316 5.482 -5.554 1.00 98.50 143 LYS A N 1
ATOM 1016 C CA . LYS A 1 143 ? -3.611 6.330 -6.712 1.00 98.50 143 LYS A CA 1
ATOM 1017 C C . LYS A 1 143 ? -2.336 6.946 -7.289 1.00 98.50 143 LYS A C 1
ATOM 1019 O O . LYS A 1 143 ? -2.093 6.794 -8.479 1.00 98.50 143 LYS A O 1
ATOM 1024 N N . ALA A 1 144 ? -1.510 7.563 -6.445 1.00 98.31 144 ALA A N 1
ATOM 1025 C CA . ALA A 1 144 ? -0.284 8.234 -6.864 1.00 98.31 144 ALA A CA 1
ATOM 1026 C C . ALA A 1 144 ? 0.673 7.288 -7.603 1.00 98.31 144 ALA A C 1
ATOM 1028 O O . ALA A 1 144 ? 1.238 7.659 -8.625 1.00 98.31 144 ALA A O 1
ATOM 1029 N N . CYS A 1 145 ? 0.835 6.047 -7.129 1.00 98.50 145 CYS A N 1
ATOM 1030 C CA . CYS A 1 145 ? 1.660 5.074 -7.843 1.00 98.50 145 CYS A CA 1
ATOM 1031 C C . CYS A 1 145 ? 1.001 4.596 -9.142 1.00 98.50 145 CYS A C 1
ATOM 1033 O O . CYS A 1 145 ? 1.681 4.446 -10.153 1.00 98.50 145 CYS A O 1
ATOM 1035 N N . HIS A 1 146 ? -0.303 4.311 -9.134 1.00 98.56 146 HIS A N 1
ATOM 1036 C CA . HIS 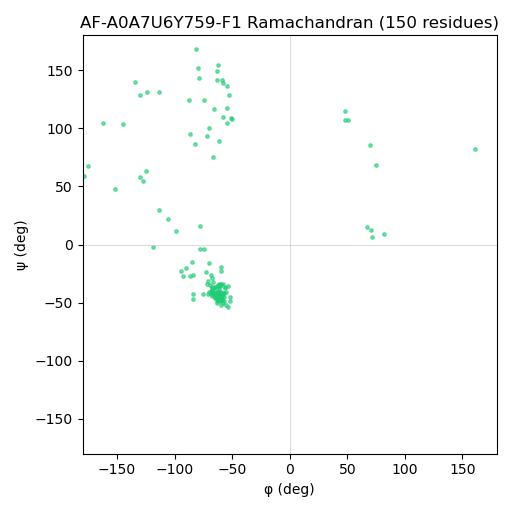A 1 146 ? -0.975 3.783 -10.320 1.00 98.56 146 HIS A CA 1
ATOM 1037 C C . HIS A 1 146 ? -1.097 4.808 -11.449 1.00 98.56 146 HIS A C 1
ATOM 1039 O O . HIS A 1 146 ? -0.980 4.415 -12.606 1.00 98.56 146 HIS A O 1
ATOM 1045 N N . ASP A 1 147 ? -1.295 6.090 -11.134 1.00 98.38 147 ASP A N 1
ATOM 1046 C CA . ASP A 1 147 ? -1.336 7.162 -12.133 1.00 98.38 147 ASP A CA 1
ATOM 1047 C C . ASP A 1 147 ? -0.036 7.183 -12.959 1.00 98.38 147 ASP A C 1
ATOM 1049 O O . ASP A 1 147 ? -0.072 7.198 -14.196 1.00 98.38 147 ASP A O 1
ATOM 1053 N N . ASP A 1 148 ? 1.106 7.079 -12.275 1.00 98.00 148 ASP A N 1
ATOM 1054 C CA . ASP A 1 148 ? 2.427 7.187 -12.887 1.00 98.00 148 ASP A CA 1
ATOM 1055 C C . ASP A 1 148 ? 2.901 5.866 -13.495 1.00 98.00 148 ASP A C 1
ATOM 1057 O O . ASP A 1 148 ? 3.373 5.863 -14.628 1.00 98.00 148 ASP A O 1
ATOM 1061 N N . PHE A 1 149 ? 2.697 4.736 -12.811 1.00 98.44 149 PHE A N 1
ATOM 1062 C CA . PHE A 1 149 ? 3.419 3.486 -13.087 1.00 98.44 149 PHE A CA 1
ATOM 1063 C C . PHE A 1 149 ? 2.553 2.297 -13.519 1.00 98.44 149 PHE A C 1
ATOM 1065 O O . PHE A 1 149 ? 3.091 1.228 -13.819 1.00 98.44 149 PHE A O 1
ATOM 1072 N N . LYS A 1 150 ? 1.223 2.445 -13.578 1.00 98.00 150 LYS A N 1
ATOM 1073 C CA . LYS A 1 150 ? 0.318 1.362 -13.989 1.00 98.00 150 LYS A CA 1
ATOM 1074 C C . LYS A 1 150 ? -0.560 1.774 -15.169 1.00 98.00 150 LYS A C 1
ATOM 1076 O O . LYS A 1 150 ? -1.203 2.818 -15.156 1.00 98.00 150 LYS A O 1
ATOM 1081 N N . GLU A 1 151 ? -0.625 0.939 -16.194 1.00 96.38 151 GLU A N 1
ATOM 1082 C CA . GLU A 1 151 ? -1.580 1.095 -17.289 1.00 96.38 151 GLU A CA 1
ATOM 1083 C C . GLU A 1 151 ? -3.024 0.976 -16.774 1.00 96.38 151 GLU A C 1
ATOM 1085 O O . GLU A 1 151 ? -3.300 0.269 -15.78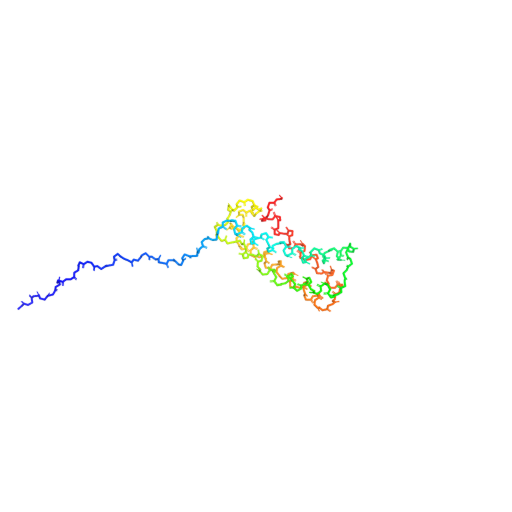9 1.00 96.38 151 GLU A O 1
ATOM 1090 N N . LYS A 1 152 ? -3.950 1.682 -17.431 1.00 85.62 152 LYS A N 1
ATOM 1091 C CA . LYS A 1 152 ? -5.371 1.708 -17.055 1.00 85.62 152 LYS A CA 1
ATOM 1092 C C . LYS A 1 152 ? -5.987 0.308 -17.193 1.00 85.62 152 LYS A C 1
ATOM 1094 O O . LYS A 1 152 ? -5.813 -0.360 -18.232 1.00 85.62 152 LYS A O 1
#

Foldseek 3Di:
DDDDDDPDDDDDDPDPPPPPPCPVPPDLVNLVCLQCVLVVQLCVLLVQLQCVLVVNHDDALVSQLVSLVSNLVSLVCNLVSDDPPNCPRPPFQWHNCCVVVVVVLVVLSVQLNVLSNQLNVCSNVSNSVSNSVSSVSNVVSVCVNCVRTGHD